Protein AF-A0A959CE71-F1 (afdb_monomer_lite)

Structure (mmCIF, N/CA/C/O backbone):
data_AF-A0A959CE71-F1
#
_entry.id   AF-A0A959CE71-F1
#
loop_
_atom_site.group_PDB
_atom_site.id
_atom_site.type_symbol
_atom_site.label_atom_id
_atom_site.label_alt_id
_atom_site.label_comp_id
_atom_site.label_asym_id
_atom_site.label_entity_id
_atom_site.label_seq_id
_atom_site.pdbx_PDB_ins_code
_atom_site.Cartn_x
_atom_site.Cartn_y
_atom_site.Cartn_z
_atom_site.occupancy
_atom_site.B_iso_or_equiv
_atom_site.auth_seq_id
_atom_site.auth_comp_id
_atom_site.auth_asym_id
_atom_site.auth_atom_id
_atom_site.pdbx_PDB_model_num
ATOM 1 N N . LEU A 1 1 ? 2.005 -12.133 -0.803 1.00 68.81 1 LEU A N 1
ATOM 2 C CA . LEU A 1 1 ? 1.461 -10.891 -0.196 1.00 68.81 1 LEU A CA 1
ATOM 3 C C . LEU A 1 1 ? 0.649 -11.139 1.080 1.00 68.81 1 LEU A C 1
ATOM 5 O O . LEU A 1 1 ? 0.902 -10.468 2.069 1.00 68.81 1 LEU A O 1
ATOM 9 N N . SER A 1 2 ? -0.295 -12.088 1.097 1.00 78.38 2 SER A N 1
ATOM 10 C CA . SER A 1 2 ? -1.298 -12.219 2.173 1.00 78.38 2 SER A CA 1
ATOM 11 C 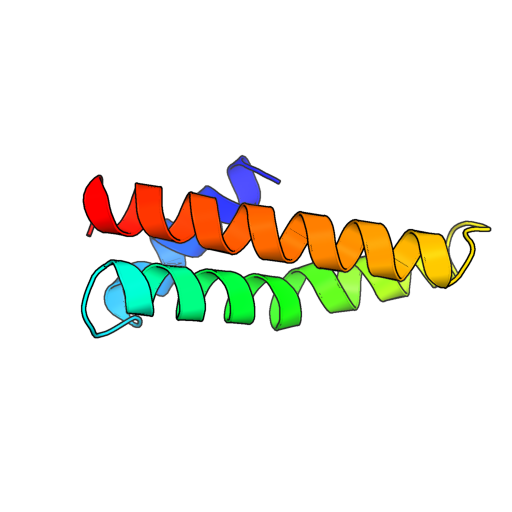C . SER A 1 2 ? -0.729 -12.367 3.590 1.00 78.38 2 SER A C 1
ATOM 13 O O . SER A 1 2 ? -1.197 -11.691 4.500 1.00 78.38 2 SER A O 1
ATOM 15 N N . PHE A 1 3 ? 0.319 -13.176 3.781 1.00 88.00 3 PHE A N 1
ATOM 16 C CA . PHE A 1 3 ? 0.967 -13.311 5.092 1.00 88.00 3 PHE A CA 1
ATOM 17 C C . PHE A 1 3 ? 1.645 -12.009 5.549 1.00 88.00 3 PHE A C 1
ATOM 19 O O . PHE A 1 3 ? 1.488 -11.592 6.692 1.00 88.00 3 PHE A O 1
ATOM 26 N N . ALA A 1 4 ? 2.338 -11.321 4.637 1.00 86.56 4 ALA A N 1
ATOM 27 C CA . ALA A 1 4 ? 2.996 -10.049 4.930 1.00 86.56 4 ALA A CA 1
ATOM 28 C C . ALA A 1 4 ? 1.987 -8.944 5.285 1.00 86.56 4 ALA 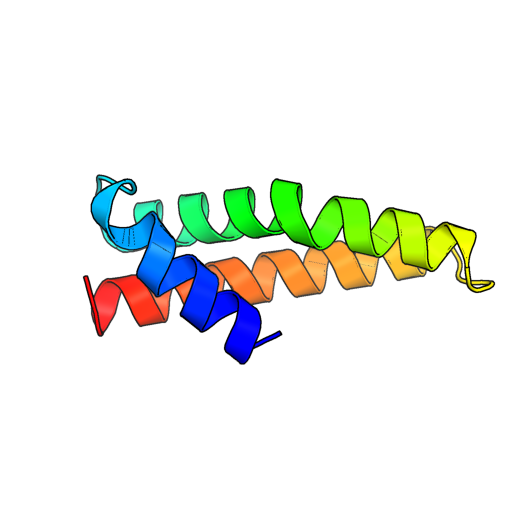A C 1
ATOM 30 O O . ALA A 1 4 ? 2.229 -8.166 6.202 1.00 86.56 4 ALA A O 1
ATOM 31 N N . LEU A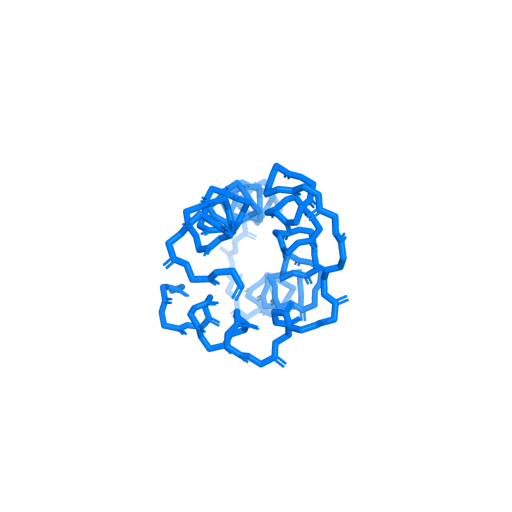 1 5 ? 0.837 -8.905 4.604 1.00 86.88 5 LEU A N 1
ATOM 32 C CA . LEU A 1 5 ? -0.258 -7.982 4.916 1.00 86.88 5 LEU A CA 1
ATOM 33 C C . LEU A 1 5 ? -0.869 -8.274 6.293 1.00 86.88 5 LEU A C 1
ATOM 35 O O . LEU A 1 5 ? -1.075 -7.351 7.076 1.00 86.88 5 LEU A O 1
ATOM 39 N N . ALA A 1 6 ? -1.119 -9.546 6.614 1.00 88.38 6 ALA A N 1
ATOM 40 C CA . ALA A 1 6 ? -1.647 -9.941 7.919 1.00 88.38 6 ALA A CA 1
ATOM 41 C C . ALA A 1 6 ? -0.679 -9.593 9.064 1.00 88.38 6 ALA A C 1
ATOM 43 O O . ALA A 1 6 ? -1.101 -9.064 10.093 1.00 88.38 6 ALA A O 1
ATOM 44 N N . TRP A 1 7 ? 0.621 -9.830 8.866 1.00 91.00 7 TRP A N 1
ATOM 45 C CA . TRP A 1 7 ? 1.663 -9.447 9.821 1.00 91.00 7 TRP A CA 1
ATOM 46 C C . TRP A 1 7 ? 1.759 -7.925 9.990 1.00 91.00 7 TRP A C 1
ATOM 48 O O . TRP A 1 7 ? 1.851 -7.417 11.106 1.00 91.00 7 TRP A O 1
ATOM 58 N N . PHE A 1 8 ? 1.681 -7.170 8.892 1.00 88.75 8 PHE A N 1
ATOM 59 C CA . PHE A 1 8 ? 1.694 -5.710 8.956 1.00 88.75 8 PHE A CA 1
ATOM 60 C C . PHE A 1 8 ? 0.460 -5.184 9.705 1.00 88.75 8 PHE A C 1
ATOM 62 O O . PHE A 1 8 ? 0.571 -4.284 10.537 1.00 88.75 8 PHE A O 1
ATOM 69 N N . TRP A 1 9 ? -0.714 -5.789 9.489 1.00 89.06 9 TRP A N 1
ATOM 70 C CA . TRP A 1 9 ? -1.932 -5.419 10.211 1.00 89.06 9 TRP A CA 1
ATOM 71 C C . TRP A 1 9 ? -1.793 -5.670 11.710 1.00 89.06 9 TRP A C 1
ATOM 73 O O . TRP A 1 9 ? -2.014 -4.757 12.503 1.00 89.06 9 TRP A O 1
ATOM 83 N N . SER A 1 10 ? -1.369 -6.869 12.117 1.00 88.81 10 SER A N 1
ATOM 84 C CA . SER A 1 10 ? -1.216 -7.196 13.538 1.00 88.81 10 SER A CA 1
ATOM 85 C C . SER A 1 10 ? -0.216 -6.277 14.245 1.00 88.81 10 SER A C 1
ATOM 87 O O . SER A 1 10 ? -0.425 -5.928 15.407 1.00 88.81 10 SER A O 1
ATOM 89 N N . ARG A 1 11 ? 0.824 -5.823 13.535 1.00 87.31 11 ARG A N 1
ATOM 90 C CA . ARG A 1 11 ? 1.866 -4.954 14.088 1.00 87.31 11 ARG A CA 1
ATOM 91 C C . ARG A 1 11 ? 1.452 -3.490 14.242 1.00 87.31 11 ARG A C 1
ATOM 93 O O . ARG A 1 11 ? 1.906 -2.848 15.193 1.00 87.31 11 ARG A O 1
ATOM 100 N N . PHE A 1 12 ? 0.643 -2.968 13.318 1.00 86.12 12 PHE A N 1
ATOM 101 C CA . PHE A 1 12 ? 0.364 -1.530 13.196 1.00 86.12 12 PHE A CA 1
ATOM 102 C C . PHE A 1 12 ? -1.103 -1.143 13.435 1.00 86.12 12 PHE A C 1
ATOM 104 O O . PHE A 1 12 ? -1.404 0.049 13.511 1.00 86.12 12 PHE A O 1
ATOM 111 N N . LYS A 1 13 ? -2.025 -2.102 13.618 1.00 81.31 13 LYS A N 1
ATOM 112 C CA . LYS A 1 13 ? -3.463 -1.812 13.783 1.00 81.31 13 LYS A CA 1
ATOM 113 C C . LYS A 1 13 ? -3.772 -0.788 14.878 1.00 81.31 13 LYS A C 1
ATOM 115 O O . LYS A 1 13 ? -4.586 0.103 14.650 1.00 81.31 13 LYS A O 1
ATOM 120 N N . ALA A 1 14 ? -3.079 -0.839 16.018 1.00 83.62 14 ALA A N 1
ATOM 121 C CA . ALA A 1 14 ? -3.291 0.088 17.135 1.00 83.62 14 ALA A CA 1
ATOM 122 C C . ALA A 1 14 ? -2.929 1.550 16.803 1.00 83.62 14 ALA A C 1
ATOM 124 O O . ALA A 1 14 ? -3.439 2.473 17.428 1.00 83.62 14 ALA A O 1
ATOM 125 N N . GLN A 1 15 ? -2.068 1.769 15.808 1.00 83.81 15 GLN A N 1
ATOM 126 C CA . GLN A 1 15 ? -1.557 3.086 15.417 1.00 83.81 15 GLN A CA 1
ATOM 127 C C . GLN A 1 15 ? -2.347 3.714 14.261 1.00 83.81 15 GLN A C 1
ATOM 129 O O . GLN A 1 15 ? -2.023 4.811 13.814 1.00 83.81 15 GLN A O 1
ATOM 134 N N . LEU A 1 16 ? -3.384 3.033 13.763 1.00 81.06 16 LEU A N 1
ATOM 135 C CA . LEU A 1 16 ? -4.229 3.501 12.668 1.00 81.06 16 LEU A CA 1
ATOM 136 C C . LEU A 1 16 ? -5.560 4.033 13.227 1.00 81.06 16 LEU A C 1
ATOM 138 O O . LEU A 1 16 ? -6.516 3.268 13.296 1.00 81.06 16 LEU A O 1
ATOM 142 N N . PRO A 1 17 ? -5.681 5.315 13.617 1.00 75.69 17 PRO A N 1
ATOM 143 C CA . PRO A 1 17 ? -6.950 5.876 14.074 1.00 75.69 17 PRO A CA 1
ATOM 144 C C . PRO A 1 17 ? -7.895 6.201 12.903 1.00 75.69 17 PRO A C 1
ATOM 146 O O . PRO A 1 17 ? -7.462 6.659 11.832 1.00 75.69 17 PRO A O 1
ATOM 149 N N . GLY A 1 18 ? -9.199 6.024 13.136 1.00 79.19 18 GLY A N 1
ATOM 150 C CA . GLY A 1 18 ? -10.283 6.483 12.259 1.00 79.19 18 GLY A CA 1
ATOM 151 C C .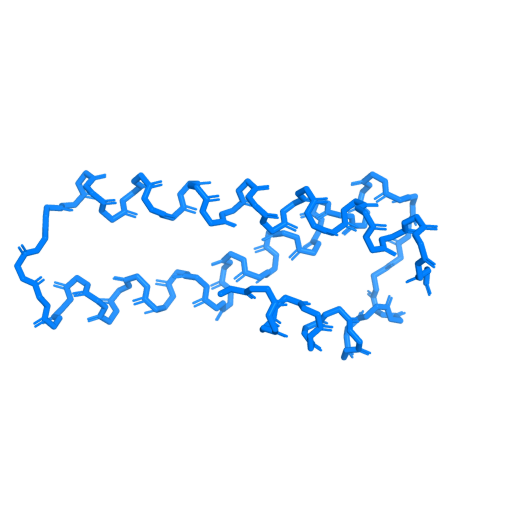 GLY A 1 18 ? -11.308 5.407 11.890 1.00 79.19 18 GLY A C 1
ATOM 152 O O . GLY A 1 18 ? -11.249 4.273 12.356 1.00 79.19 18 GLY A O 1
ATOM 153 N N . TYR A 1 19 ? -12.250 5.770 11.017 1.00 84.31 19 TYR A N 1
ATOM 154 C CA . TYR A 1 19 ? -13.240 4.843 10.463 1.00 84.31 19 TYR A CA 1
ATOM 155 C C . TYR A 1 19 ? -12.586 3.760 9.595 1.00 84.31 19 TYR A C 1
ATOM 157 O O . TYR A 1 19 ? -11.538 3.983 8.987 1.00 84.31 19 TYR A O 1
ATOM 165 N N . TRP A 1 20 ? -13.234 2.597 9.489 1.00 82.56 20 TRP A N 1
ATOM 166 C CA . TRP A 1 20 ? -12.718 1.412 8.790 1.00 82.56 20 TRP A CA 1
ATOM 167 C C . TRP A 1 20 ? -12.257 1.687 7.341 1.00 82.56 20 TRP A C 1
ATOM 169 O O . TRP A 1 20 ? -11.205 1.194 6.934 1.00 82.56 20 TRP A O 1
ATOM 179 N N . LEU A 1 21 ? -12.975 2.538 6.593 1.00 87.00 21 LEU A N 1
ATOM 180 C CA . LEU A 1 21 ? -12.600 2.980 5.239 1.00 87.00 21 LEU A CA 1
ATOM 181 C C . LEU A 1 21 ? -11.261 3.728 5.219 1.00 87.00 21 LEU A C 1
ATOM 183 O O . LEU A 1 21 ? -10.371 3.415 4.427 1.00 87.00 21 LEU A O 1
ATOM 187 N N . LEU A 1 22 ? -11.110 4.703 6.117 1.00 88.38 22 LEU A N 1
ATOM 188 C CA . LEU A 1 22 ? -9.905 5.519 6.209 1.00 88.38 22 LEU A CA 1
ATOM 189 C C . LEU A 1 22 ? -8.722 4.701 6.747 1.00 88.38 22 LEU A C 1
ATOM 191 O O . LEU A 1 22 ? -7.597 4.887 6.289 1.00 88.38 22 LEU A O 1
ATOM 195 N N . ARG A 1 23 ? -8.968 3.767 7.678 1.00 88.75 23 ARG A N 1
ATOM 196 C CA . ARG A 1 23 ? -7.941 2.841 8.186 1.00 88.75 23 ARG A CA 1
ATOM 197 C C . ARG A 1 23 ? -7.395 1.948 7.080 1.00 88.75 23 ARG A C 1
ATOM 199 O O . ARG A 1 23 ? -6.179 1.851 6.957 1.00 88.75 23 ARG A O 1
ATOM 206 N N . GLY A 1 24 ? -8.258 1.352 6.255 1.00 89.50 24 GLY A N 1
ATOM 207 C CA . GLY A 1 24 ? -7.808 0.514 5.141 1.00 89.50 24 GLY A CA 1
ATOM 208 C C . GLY A 1 24 ? -7.020 1.292 4.085 1.00 89.50 24 GLY A C 1
ATOM 209 O O . GLY A 1 24 ? -5.992 0.807 3.618 1.00 89.50 24 GLY A O 1
ATOM 210 N N . LEU A 1 25 ? -7.418 2.535 3.786 1.00 93.25 25 LEU A N 1
ATOM 211 C CA . LEU A 1 25 ? -6.664 3.400 2.873 1.00 93.25 25 LEU A CA 1
ATOM 212 C C . LEU A 1 25 ? -5.278 3.761 3.435 1.00 93.25 25 LEU A C 1
ATOM 214 O O . LEU A 1 25 ? -4.276 3.597 2.742 1.00 93.25 25 LEU A O 1
ATOM 218 N N . LYS A 1 26 ? -5.205 4.201 4.701 1.00 92.75 26 LYS A N 1
ATOM 219 C CA . LYS A 1 26 ? -3.934 4.508 5.386 1.00 92.75 26 LYS A CA 1
ATOM 220 C C . LYS A 1 26 ? -3.014 3.287 5.435 1.00 92.75 26 LYS A C 1
ATOM 222 O O . LYS A 1 26 ? -1.826 3.407 5.160 1.00 92.75 26 LYS A O 1
ATOM 227 N N . PHE A 1 27 ? -3.572 2.121 5.755 1.00 92.94 27 PHE A N 1
ATOM 228 C CA . PHE A 1 27 ? -2.856 0.850 5.774 1.00 92.94 27 PHE A CA 1
ATOM 229 C C . PHE A 1 27 ? -2.286 0.496 4.398 1.00 92.94 27 PHE A C 1
ATOM 231 O O . PHE A 1 27 ? -1.093 0.219 4.284 1.00 92.94 27 PHE A O 1
ATOM 238 N N . GLY A 1 28 ? -3.120 0.543 3.354 1.00 93.62 28 GLY A N 1
ATOM 239 C CA . GLY A 1 28 ? -2.709 0.209 1.994 1.00 93.62 28 GLY A CA 1
ATOM 240 C C . GLY A 1 28 ? -1.621 1.140 1.469 1.00 93.62 28 GLY A C 1
ATOM 241 O O . GLY A 1 28 ? -0.625 0.664 0.933 1.00 93.62 28 GLY A O 1
ATOM 242 N N . LEU A 1 29 ? -1.755 2.450 1.700 1.00 94.19 29 LEU A N 1
ATOM 243 C CA . LEU A 1 29 ? -0.735 3.438 1.338 1.00 94.19 29 LEU A CA 1
ATOM 244 C C . LEU A 1 29 ? 0.575 3.225 2.106 1.00 94.19 29 LEU A C 1
ATOM 246 O O . LEU A 1 29 ? 1.643 3.235 1.497 1.00 94.19 29 LEU A O 1
ATOM 250 N N . ALA A 1 30 ? 0.509 2.988 3.419 1.00 93.62 30 ALA A N 1
ATOM 251 C CA . ALA A 1 30 ? 1.697 2.725 4.227 1.00 93.62 30 ALA A CA 1
ATOM 252 C C . ALA A 1 30 ? 2.428 1.459 3.755 1.00 93.62 30 ALA A C 1
ATOM 254 O O . ALA A 1 30 ? 3.642 1.481 3.569 1.00 93.62 30 ALA A O 1
ATOM 255 N N . TYR A 1 31 ? 1.696 0.374 3.496 1.00 93.50 31 TYR A N 1
ATOM 256 C CA . TYR A 1 31 ? 2.275 -0.869 2.986 1.00 93.50 31 TYR A CA 1
ATOM 257 C C . TYR A 1 31 ? 2.849 -0.706 1.571 1.00 93.50 31 TYR A C 1
ATOM 259 O O . TYR A 1 31 ? 3.933 -1.212 1.265 1.00 93.50 31 TYR A O 1
ATOM 267 N N . ALA A 1 32 ? 2.150 0.026 0.702 1.00 94.44 32 ALA A N 1
ATOM 268 C CA . ALA A 1 32 ? 2.618 0.298 -0.648 1.00 94.44 32 ALA A CA 1
ATOM 269 C C . ALA A 1 32 ? 3.936 1.079 -0.632 1.00 94.44 32 ALA A C 1
ATOM 271 O O . ALA A 1 32 ? 4.884 0.678 -1.297 1.00 94.44 32 ALA A O 1
ATOM 272 N N . LEU A 1 33 ? 4.035 2.138 0.171 1.00 94.19 33 LEU A N 1
ATOM 273 C CA . LEU A 1 33 ? 5.238 2.968 0.241 1.00 94.19 33 LEU A CA 1
ATOM 274 C C . LEU A 1 33 ? 6.403 2.280 0.958 1.00 94.19 33 LEU A C 1
ATOM 276 O O . LEU A 1 33 ? 7.535 2.378 0.497 1.00 94.19 33 LEU A O 1
ATOM 280 N N . LEU A 1 34 ? 6.146 1.588 2.070 1.00 93.00 34 LEU A N 1
ATOM 281 C CA . LEU A 1 34 ? 7.213 1.042 2.916 1.00 93.00 34 LEU A CA 1
ATOM 282 C C . LEU A 1 34 ? 7.693 -0.343 2.475 1.00 93.00 34 LEU A C 1
ATOM 284 O O . LEU A 1 34 ? 8.860 -0.665 2.663 1.00 93.00 34 LEU A O 1
ATOM 288 N N . ALA A 1 35 ? 6.811 -1.170 1.910 1.00 92.19 35 ALA A N 1
ATOM 289 C CA . ALA A 1 35 ? 7.150 -2.537 1.516 1.00 92.19 35 ALA A CA 1
ATOM 290 C C . ALA A 1 35 ? 7.127 -2.724 -0.004 1.00 92.19 35 ALA A C 1
ATOM 292 O O . ALA A 1 35 ? 8.058 -3.288 -0.584 1.00 92.19 35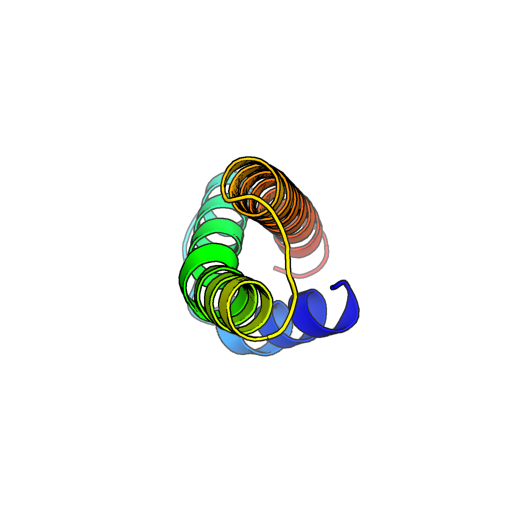 ALA A O 1
ATOM 293 N N . THR A 1 36 ? 6.076 -2.240 -0.671 1.00 93.69 36 THR A N 1
ATOM 294 C CA . THR A 1 36 ? 5.882 -2.521 -2.103 1.00 93.69 36 THR A CA 1
ATOM 295 C C . THR A 1 36 ? 6.830 -1.692 -2.971 1.00 93.69 36 THR A C 1
ATOM 297 O O . THR A 1 36 ? 7.474 -2.241 -3.851 1.00 93.69 36 THR A O 1
ATOM 300 N N . LEU A 1 37 ? 7.007 -0.399 -2.708 1.00 94.56 37 LEU A N 1
ATOM 301 C CA . LEU A 1 37 ? 7.866 0.466 -3.521 1.00 94.56 37 LEU A CA 1
ATOM 302 C C . LEU A 1 37 ? 9.351 0.042 -3.485 1.00 94.56 37 LEU A C 1
ATOM 304 O O . LEU A 1 37 ? 9.928 -0.123 -4.562 1.00 94.56 37 LEU A O 1
ATOM 308 N N . PRO A 1 38 ? 9.968 -0.248 -2.319 1.00 94.31 38 PRO A N 1
ATOM 309 C CA . PRO A 1 38 ? 11.342 -0.749 -2.276 1.00 94.31 38 PRO A CA 1
ATOM 310 C C . PRO A 1 38 ? 11.492 -2.130 -2.920 1.00 94.31 38 PRO A C 1
ATOM 312 O O . PRO A 1 38 ? 12.456 -2.367 -3.643 1.00 94.31 38 PRO A O 1
ATOM 315 N N . SER A 1 39 ? 10.532 -3.040 -2.712 1.00 93.12 39 SER A N 1
ATOM 316 C CA . SER A 1 39 ? 10.586 -4.370 -3.339 1.00 93.12 39 SER A CA 1
ATOM 317 C C . SER A 1 39 ? 10.464 -4.299 -4.862 1.00 93.12 39 SER A C 1
ATOM 319 O O . SER A 1 39 ? 11.180 -5.014 -5.563 1.00 93.12 39 SER A O 1
ATOM 321 N N . MET A 1 40 ? 9.636 -3.392 -5.385 1.00 94.69 40 MET A N 1
ATOM 322 C CA . MET A 1 40 ? 9.536 -3.114 -6.819 1.00 94.69 40 MET A CA 1
ATOM 323 C C . MET A 1 40 ? 10.837 -2.534 -7.381 1.00 94.69 40 MET A C 1
ATOM 325 O O . MET A 1 40 ? 11.268 -2.948 -8.455 1.00 94.69 40 MET A O 1
ATOM 329 N N . TRP A 1 41 ? 11.509 -1.650 -6.640 1.00 93.12 41 TRP A N 1
ATOM 330 C CA . TRP A 1 41 ? 12.807 -1.098 -7.039 1.00 93.12 41 TRP A CA 1
ATOM 331 C C . TRP A 1 41 ? 13.904 -2.165 -7.112 1.00 93.12 41 TRP A C 1
ATOM 333 O O . TRP A 1 41 ? 14.659 -2.234 -8.085 1.00 93.12 41 TRP A O 1
ATOM 343 N N . ILE A 1 42 ? 13.963 -3.036 -6.102 1.00 94.81 42 ILE A N 1
ATOM 344 C CA . ILE A 1 42 ? 14.894 -4.169 -6.076 1.00 94.81 42 ILE A CA 1
ATOM 345 C C . ILE A 1 42 ? 14.602 -5.109 -7.248 1.00 94.81 42 ILE A C 1
ATOM 347 O O . ILE A 1 42 ? 15.522 -5.518 -7.946 1.00 94.81 42 ILE A O 1
ATOM 351 N N . THR A 1 43 ? 13.326 -5.400 -7.511 1.00 93.88 43 THR A N 1
ATOM 352 C CA . THR A 1 43 ? 12.911 -6.272 -8.619 1.00 93.88 43 THR A CA 1
ATOM 353 C C . THR A 1 43 ? 13.302 -5.681 -9.971 1.00 93.88 43 THR A C 1
ATOM 355 O O . THR A 1 43 ? 13.903 -6.376 -10.781 1.00 93.88 43 THR A O 1
ATOM 358 N N . PHE A 1 44 ? 13.047 -4.389 -10.190 1.00 94.00 44 PHE A N 1
ATOM 359 C CA . PHE A 1 44 ? 13.467 -3.680 -11.402 1.00 94.00 44 PHE A CA 1
ATOM 360 C C . PHE A 1 44 ? 14.989 -3.711 -11.604 1.00 94.00 44 PHE A C 1
ATOM 362 O O . PHE A 1 44 ? 15.463 -3.771 -12.733 1.00 94.00 44 PHE A O 1
ATOM 369 N N . SER A 1 45 ? 15.752 -3.700 -10.508 1.00 93.88 45 SER A N 1
ATOM 370 C CA . SER A 1 45 ? 17.217 -3.771 -10.546 1.00 93.88 45 SER A CA 1
ATOM 371 C C . SER A 1 45 ? 17.750 -5.195 -10.755 1.00 93.88 45 SER A C 1
ATOM 373 O O . SER A 1 45 ? 18.861 -5.360 -11.249 1.00 93.88 45 SER A O 1
ATOM 375 N N . ALA A 1 46 ? 16.989 -6.221 -10.359 1.00 95.50 46 ALA A N 1
ATOM 376 C CA . ALA A 1 46 ? 17.421 -7.619 -10.369 1.00 95.50 46 ALA A CA 1
ATOM 377 C C . ALA A 1 46 ? 16.998 -8.392 -11.628 1.00 95.50 46 ALA A C 1
ATOM 379 O O . ALA A 1 46 ? 17.706 -9.308 -12.044 1.00 95.50 46 ALA A O 1
ATOM 380 N N . ILE A 1 47 ? 15.846 -8.061 -12.217 1.00 94.69 47 ILE A N 1
ATOM 381 C CA . ILE A 1 47 ? 15.308 -8.737 -13.403 1.00 94.69 47 ILE A CA 1
ATOM 382 C C . ILE A 1 47 ? 14.955 -7.732 -14.499 1.00 94.69 47 ILE A C 1
ATOM 384 O O . ILE A 1 47 ? 14.534 -6.610 -14.230 1.00 94.69 47 ILE A O 1
ATOM 388 N N . THR A 1 48 ? 15.094 -8.149 -15.757 1.00 93.44 48 THR A N 1
ATOM 389 C CA . THR A 1 48 ? 14.760 -7.348 -16.940 1.00 93.44 48 THR A CA 1
ATOM 390 C C . THR A 1 48 ? 13.246 -7.245 -17.121 1.00 93.44 48 THR A C 1
ATOM 392 O O . THR A 1 48 ? 12.631 -7.957 -17.912 1.00 93.44 48 THR A O 1
ATOM 395 N N . VAL A 1 49 ? 12.633 -6.332 -16.370 1.00 93.81 49 VAL A N 1
ATOM 396 C CA . VAL A 1 49 ? 11.220 -5.956 -16.493 1.00 93.81 49 VAL A CA 1
ATOM 397 C C . VAL A 1 49 ? 11.097 -4.507 -16.950 1.00 93.81 49 VAL A C 1
ATOM 399 O O . VAL A 1 49 ? 11.921 -3.657 -16.619 1.00 93.81 49 VAL A O 1
ATOM 402 N N . SER A 1 50 ? 10.063 -4.203 -17.733 1.00 95.12 50 SER A N 1
ATOM 403 C CA . SER A 1 50 ? 9.812 -2.829 -18.166 1.00 95.12 50 SER A CA 1
ATOM 404 C C . SER A 1 50 ? 9.283 -1.977 -17.009 1.00 95.12 50 SER A C 1
ATOM 406 O O . SER A 1 50 ? 8.581 -2.474 -16.127 1.00 95.12 50 SER A O 1
ATOM 408 N N . LEU A 1 51 ? 9.544 -0.666 -17.041 1.00 92.19 51 LEU A N 1
ATOM 409 C CA . LEU A 1 51 ? 8.975 0.267 -16.058 1.00 92.19 51 LEU A CA 1
ATOM 410 C C . LEU A 1 51 ? 7.442 0.186 -16.009 1.00 92.19 51 LEU A C 1
ATOM 412 O O . LEU A 1 51 ? 6.857 0.233 -14.931 1.00 92.19 51 LEU A O 1
ATOM 416 N N . GLY A 1 52 ? 6.788 -0.006 -17.160 1.00 95.94 52 GLY A N 1
ATOM 417 C CA . GLY A 1 52 ? 5.338 -0.199 -17.225 1.00 95.94 52 GLY A CA 1
ATOM 418 C C . GLY A 1 52 ? 4.866 -1.404 -16.406 1.00 95.94 52 GLY A C 1
ATOM 419 O O . GLY A 1 52 ? 3.902 -1.293 -15.652 1.00 95.94 52 GLY A O 1
ATOM 420 N N . MET A 1 53 ? 5.585 -2.527 -16.475 1.00 95.44 53 MET A N 1
ATOM 421 C CA . MET A 1 53 ? 5.279 -3.718 -15.680 1.00 95.44 53 MET A CA 1
ATOM 422 C C . MET A 1 53 ? 5.403 -3.432 -14.179 1.00 95.44 53 MET A C 1
ATOM 424 O O . MET A 1 53 ? 4.480 -3.727 -13.419 1.00 95.44 53 MET A O 1
ATOM 428 N N . VAL A 1 54 ? 6.479 -2.759 -13.765 1.00 95.69 54 VAL A N 1
ATOM 429 C CA . VAL A 1 54 ? 6.695 -2.355 -12.367 1.00 95.69 54 VAL A CA 1
ATOM 430 C C . VAL A 1 54 ? 5.552 -1.474 -11.856 1.00 95.69 54 VAL A C 1
ATOM 432 O O . VAL A 1 54 ? 5.017 -1.728 -10.777 1.00 95.69 54 VAL A O 1
ATOM 435 N N . PHE A 1 55 ? 5.115 -0.485 -12.642 1.00 95.12 55 PHE A N 1
ATOM 436 C CA . PHE A 1 55 ? 3.979 0.363 -12.275 1.00 95.12 55 PHE A CA 1
ATOM 437 C C . PHE A 1 55 ? 2.669 -0.422 -12.162 1.00 95.12 55 PHE A C 1
ATOM 439 O O . PHE A 1 55 ? 1.919 -0.205 -11.209 1.00 95.12 55 PHE A O 1
ATOM 446 N N . THR A 1 56 ? 2.396 -1.359 -13.077 1.00 96.06 56 THR A N 1
ATOM 447 C CA . THR A 1 56 ? 1.184 -2.193 -12.988 1.00 96.06 56 THR A CA 1
ATOM 448 C C . THR A 1 56 ? 1.186 -3.080 -11.744 1.00 96.06 56 THR A C 1
ATOM 450 O O . THR A 1 56 ? 0.168 -3.169 -11.060 1.00 96.06 56 THR A O 1
ATOM 453 N N . TRP A 1 57 ? 2.326 -3.680 -11.390 1.00 94.88 57 TRP A N 1
ATOM 454 C CA . TRP A 1 57 ? 2.462 -4.500 -10.185 1.00 94.88 57 TRP A CA 1
ATOM 455 C C . TRP A 1 57 ? 2.371 -3.673 -8.908 1.00 94.88 57 TRP A C 1
ATOM 457 O O . TRP A 1 57 ? 1.731 -4.099 -7.947 1.00 94.88 57 TRP A O 1
ATOM 467 N N . PHE A 1 58 ? 2.956 -2.476 -8.906 1.00 95.19 58 PHE A N 1
ATOM 468 C CA . PHE A 1 58 ? 2.830 -1.538 -7.799 1.00 95.19 58 PHE A CA 1
ATOM 469 C C . PHE A 1 58 ? 1.370 -1.118 -7.583 1.00 95.19 58 PHE A C 1
ATOM 471 O O . PHE A 1 58 ? 0.865 -1.211 -6.464 1.00 95.19 58 PHE A O 1
ATOM 478 N N . ALA A 1 59 ? 0.671 -0.716 -8.650 1.00 95.88 59 ALA A N 1
ATOM 479 C CA . ALA A 1 59 ? -0.739 -0.337 -8.588 1.00 95.88 59 ALA A CA 1
ATOM 480 C C . ALA A 1 59 ? -1.615 -1.506 -8.116 1.00 95.88 59 ALA A C 1
ATOM 482 O O . ALA A 1 59 ? -2.453 -1.337 -7.230 1.00 95.88 59 ALA A O 1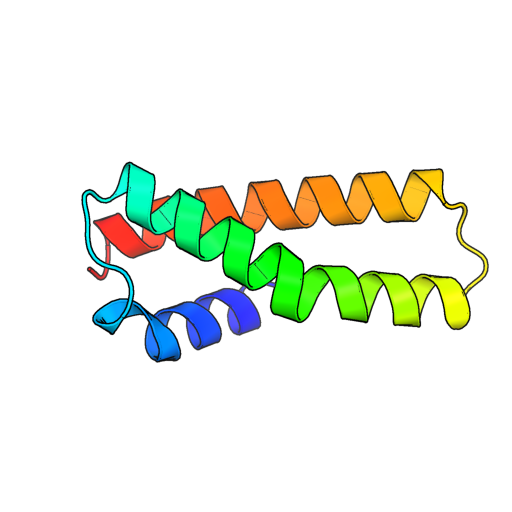
ATOM 483 N N . TYR A 1 60 ? -1.377 -2.707 -8.648 1.00 95.19 60 TYR A N 1
ATOM 484 C CA . TYR A 1 60 ? -2.068 -3.921 -8.224 1.00 95.19 60 TYR A CA 1
ATOM 485 C C . TYR A 1 60 ? -1.833 -4.229 -6.734 1.00 95.19 60 TYR A C 1
ATOM 487 O O . TYR A 1 60 ? -2.786 -4.462 -5.990 1.00 95.19 60 TYR A O 1
ATOM 495 N N . GLY A 1 61 ? -0.582 -4.158 -6.270 1.00 94.06 61 GLY A N 1
ATOM 496 C CA . GLY A 1 61 ? -0.220 -4.365 -4.866 1.00 94.06 61 GLY A CA 1
ATOM 497 C C . GLY A 1 61 ? -0.847 -3.332 -3.925 1.00 94.06 61 GLY A C 1
ATOM 498 O O . GLY A 1 61 ? -1.347 -3.700 -2.861 1.00 94.06 61 GLY A O 1
ATOM 499 N N . LEU A 1 62 ? -0.891 -2.060 -4.333 1.00 95.31 62 LEU A N 1
ATOM 500 C CA . LEU A 1 62 ? -1.563 -0.990 -3.594 1.00 95.31 62 LEU A CA 1
ATOM 501 C C . LEU A 1 62 ? -3.064 -1.272 -3.449 1.00 95.31 62 LEU A C 1
ATOM 503 O O . LEU A 1 62 ? -3.585 -1.243 -2.334 1.00 95.31 62 LEU A O 1
ATOM 507 N N . LEU A 1 63 ? -3.752 -1.581 -4.551 1.00 95.81 63 LEU A N 1
ATOM 508 C CA . LEU A 1 63 ? -5.183 -1.891 -4.528 1.00 95.81 63 LEU A CA 1
ATOM 509 C C . LEU A 1 63 ? -5.471 -3.106 -3.641 1.00 95.81 63 LEU A C 1
ATOM 511 O O . LEU A 1 63 ? -6.366 -3.058 -2.795 1.00 95.81 63 LEU A O 1
ATOM 515 N N . GLN A 1 64 ? -4.665 -4.163 -3.765 1.00 94.50 64 GLN A N 1
ATOM 516 C CA . GLN A 1 64 ? -4.779 -5.350 -2.925 1.00 94.50 64 GLN A CA 1
ATOM 517 C C . GLN A 1 64 ? -4.595 -5.013 -1.437 1.00 94.50 64 GLN A C 1
ATOM 519 O O . GLN A 1 64 ? -5.365 -5.492 -0.602 1.00 94.50 64 GLN A O 1
ATOM 524 N N . ALA A 1 65 ? -3.612 -4.180 -1.088 1.00 94.19 65 ALA A N 1
ATOM 525 C CA . ALA A 1 65 ? -3.355 -3.784 0.292 1.00 94.19 65 ALA A CA 1
ATOM 526 C C . ALA A 1 65 ? -4.495 -2.934 0.879 1.00 94.19 65 ALA A C 1
ATOM 528 O O . ALA A 1 65 ? -4.877 -3.153 2.029 1.00 94.19 65 ALA A O 1
ATOM 529 N N . VAL A 1 66 ? -5.086 -2.022 0.096 1.00 94.69 66 VAL A N 1
ATOM 530 C CA . VAL A 1 66 ? -6.248 -1.217 0.518 1.00 94.69 66 VAL A CA 1
ATOM 531 C C . VAL A 1 66 ? -7.464 -2.103 0.789 1.00 94.69 66 VAL A C 1
ATOM 533 O O . VAL A 1 66 ? -8.064 -2.008 1.861 1.00 94.69 66 VAL A O 1
ATOM 536 N N . VAL A 1 67 ? -7.797 -3.007 -0.140 1.00 94.56 67 VAL A N 1
ATOM 537 C CA . VAL A 1 67 ? -8.931 -3.932 0.019 1.00 94.56 67 VAL A CA 1
ATOM 538 C C . VAL A 1 67 ? -8.726 -4.834 1.236 1.00 94.56 67 VAL A C 1
ATOM 540 O O . VAL A 1 67 ? -9.630 -4.987 2.056 1.00 94.56 67 VAL A O 1
ATOM 543 N N . CYS A 1 68 ? -7.520 -5.379 1.408 1.00 93.00 68 CYS A N 1
ATOM 544 C CA . CYS A 1 68 ? -7.180 -6.207 2.563 1.00 93.00 68 CYS A CA 1
ATOM 545 C C . CYS A 1 68 ? -7.275 -5.411 3.877 1.00 93.00 68 CYS A C 1
ATOM 547 O O . CYS A 1 68 ? -7.843 -5.894 4.854 1.00 93.00 68 CYS A O 1
ATOM 549 N N . GLY A 1 69 ? -6.823 -4.154 3.874 1.00 91.69 69 GLY A N 1
ATOM 550 C CA . GLY A 1 69 ? -6.960 -3.233 4.998 1.00 91.69 69 GLY A CA 1
ATOM 551 C C . GLY A 1 69 ? -8.416 -2.948 5.375 1.00 91.69 69 GLY A C 1
ATOM 552 O O . GLY A 1 69 ? -8.728 -2.889 6.561 1.00 91.69 69 GLY A O 1
ATOM 553 N N . TRP A 1 70 ? -9.332 -2.820 4.410 1.00 93.38 70 TRP A N 1
ATOM 554 C CA . TRP A 1 70 ? -10.766 -2.677 4.703 1.00 93.38 70 TRP A CA 1
ATOM 555 C C . TRP A 1 70 ? -11.364 -3.930 5.336 1.00 93.38 70 TRP A C 1
ATOM 557 O O . TRP A 1 70 ? -12.139 -3.822 6.288 1.00 93.38 70 TRP A O 1
ATOM 567 N N . VAL A 1 71 ? -10.996 -5.109 4.829 1.00 92.44 71 VAL A N 1
ATOM 568 C CA . VAL A 1 71 ? -11.439 -6.392 5.387 1.00 92.44 71 VAL A CA 1
ATOM 569 C C . VAL A 1 71 ? -10.929 -6.547 6.819 1.00 92.44 71 VAL A C 1
ATOM 571 O O . VAL A 1 71 ? -11.718 -6.811 7.725 1.00 92.44 71 VAL A O 1
ATOM 574 N N . PHE A 1 72 ? -9.641 -6.300 7.060 1.00 90.25 72 PHE A N 1
ATOM 575 C CA . PHE A 1 72 ? -9.060 -6.388 8.397 1.00 90.25 72 PHE A CA 1
ATOM 576 C C . PHE A 1 72 ? -9.616 -5.340 9.358 1.00 90.25 72 PHE A C 1
ATOM 578 O O . PHE A 1 72 ? -9.944 -5.686 10.487 1.00 90.25 72 PHE A O 1
ATOM 585 N N . ALA A 1 73 ? -9.833 -4.102 8.909 1.00 89.00 73 ALA A N 1
ATOM 586 C CA . ALA A 1 73 ? -10.437 -3.064 9.741 1.00 89.00 73 ALA A CA 1
ATOM 587 C C . ALA A 1 73 ? -11.875 -3.396 10.175 1.00 89.00 73 ALA A C 1
ATOM 589 O O . ALA A 1 73 ? -12.319 -2.892 11.205 1.00 89.00 73 ALA A O 1
ATOM 590 N N . ARG A 1 74 ? -12.604 -4.220 9.405 1.00 87.94 74 ARG A N 1
ATOM 591 C CA . ARG A 1 74 ? -13.941 -4.709 9.776 1.00 87.94 74 ARG A CA 1
ATOM 592 C C . ARG A 1 74 ? -13.902 -5.965 10.645 1.00 87.94 74 ARG A C 1
ATOM 594 O O . ARG A 1 74 ? -14.683 -6.062 11.581 1.00 87.94 74 ARG A O 1
ATOM 601 N N . MET A 1 75 ? -13.041 -6.930 10.322 1.00 88.19 75 MET A N 1
ATOM 602 C CA . MET A 1 75 ? -13.009 -8.236 10.997 1.00 88.19 75 MET A CA 1
ATOM 603 C C . MET A 1 75 ? -12.168 -8.243 12.279 1.00 88.19 75 MET A C 1
ATOM 605 O O . MET A 1 75 ? -12.430 -9.032 13.180 1.00 88.19 75 MET A O 1
ATOM 609 N N . ASN A 1 76 ? -11.134 -7.406 12.353 1.00 81.62 76 ASN A N 1
ATOM 610 C CA . ASN A 1 76 ? -10.183 -7.345 13.462 1.00 81.62 76 ASN A CA 1
ATOM 611 C C . ASN A 1 76 ? -9.715 -5.894 13.674 1.00 81.62 76 ASN A C 1
ATOM 613 O O . ASN A 1 76 ? -8.585 -5.566 13.293 1.00 81.62 76 ASN A O 1
ATOM 617 N N . PRO A 1 77 ? -10.592 -5.024 14.211 1.00 70.62 77 PRO A N 1
ATOM 618 C CA . PRO A 1 77 ? -10.278 -3.618 14.429 1.00 70.62 77 PRO A CA 1
ATOM 619 C C . PRO A 1 77 ? -9.082 -3.388 15.371 1.00 70.62 77 PRO A C 1
ATOM 621 O O . PRO A 1 77 ? -8.684 -4.276 16.162 1.00 70.62 77 PRO A O 1
#

Foldseek 3Di:
DVVVLVVLCVVCVVVQDDDLLSQLLVQLVCCLVPPLVVVLVVCVVPDVDDPVVSVVSSVVSSVVSSVVSSVCSVPPD

Sequence (77 aa):
LSFALAWFWSRFKAQLPGYWLLRGLKFGLAYALLATLPSMWITFSAITVSLGMVFTWFAYGLLQAVVCGWVFARMNP

Radius of gyration: 13.17 Å; chains: 1; bounding box: 31×20×35 Å

Secondary structure (DSSP, 8-state):
-HHHHHHHHHHHGGG--S-HHHHHHHHHHHHIIIIIHHHHHHHHHHS---HHHHHHHHHHHHHHHHHHHHHHHHH--

pLDDT: mean 90.47, std 5.81, range [68.81, 96.06]